Protein AF-A0A1X2FDV2-F1 (afdb_monomer_lite)

Organism: NCBI:txid59750

Foldseek 3Di:
DDPFDFQVVCVVVVVDDPVCCVPQWDDLDVRTIDGPPDDQDPVSVVLDPLQPDPVLNRLQVLLVVLQHDDKDAQDFDAAPVRHTQDGAGIDDVLQLEGEHEDDPPPVPDPVVVVSVVVSVVRSVVVVHHYHYHYPPDDSVVSNVVSVVSCVVRPDDRDD

Radius of gyration: 17.04 Å; chains: 1; bounding box: 41×26×52 Å

Structure (mmCIF, N/CA/C/O backbone):
data_AF-A0A1X2FDV2-F1
#
_entry.id   AF-A0A1X2FDV2-F1
#
loop_
_atom_site.group_PDB
_atom_site.id
_atom_site.type_symbol
_atom_site.label_atom_id
_atom_site.label_alt_id
_atom_site.label_comp_id
_atom_site.label_asym_id
_atom_site.label_entity_id
_atom_site.label_seq_id
_atom_site.pdbx_PDB_ins_code
_atom_site.Cartn_x
_atom_site.Cartn_y
_atom_site.Cartn_z
_atom_site.occupancy
_atom_site.B_iso_or_equiv
_atom_site.auth_seq_id
_atom_site.auth_comp_id
_atom_site.auth_asym_id
_atom_site.auth_atom_id
_atom_site.pdbx_PDB_model_num
ATOM 1 N N . MET A 1 1 ? 2.458 -6.508 -17.570 1.00 65.19 1 MET A N 1
ATOM 2 C CA . MET A 1 1 ? 2.975 -5.596 -16.532 1.00 65.19 1 MET A CA 1
ATOM 3 C C . MET A 1 1 ? 1.793 -4.782 -16.059 1.00 65.19 1 MET A C 1
ATOM 5 O O . MET A 1 1 ? 1.125 -4.203 -16.909 1.00 65.19 1 MET A O 1
ATOM 9 N N . GLU A 1 2 ? 1.474 -4.845 -14.771 1.00 76.62 2 GLU A N 1
ATOM 10 C CA . GLU A 1 2 ? 0.428 -4.004 -14.182 1.00 76.62 2 GLU A CA 1
ATOM 11 C C . GLU A 1 2 ? 0.885 -2.538 -14.194 1.00 76.62 2 GLU A C 1
ATOM 13 O O . GLU A 1 2 ? 2.086 -2.250 -14.209 1.00 76.62 2 GLU A O 1
ATOM 18 N N . PHE A 1 3 ? -0.072 -1.615 -14.263 1.00 82.50 3 PHE A N 1
ATOM 19 C CA . PHE A 1 3 ? 0.185 -0.179 -14.278 1.00 82.50 3 PHE A CA 1
ATOM 20 C C . PHE A 1 3 ? -0.553 0.481 -13.111 1.00 82.50 3 PHE A C 1
ATOM 22 O O . PHE A 1 3 ? -1.681 0.075 -12.842 1.00 82.50 3 PHE A O 1
ATOM 29 N N . PRO A 1 4 ? 0.043 1.502 -12.472 1.00 88.56 4 PRO A N 1
ATOM 30 C CA . PRO A 1 4 ? 1.432 1.954 -12.640 1.00 88.56 4 PRO A CA 1
ATOM 31 C C . PRO A 1 4 ? 2.460 0.920 -12.131 1.00 88.56 4 PRO A C 1
ATOM 33 O O . PRO A 1 4 ? 2.106 -0.010 -11.416 1.00 88.56 4 PRO A O 1
ATOM 36 N N . PHE A 1 5 ? 3.742 1.074 -12.485 1.00 90.31 5 PHE A N 1
ATOM 37 C CA . PHE A 1 5 ? 4.832 0.205 -11.993 1.00 90.31 5 PHE A CA 1
ATOM 38 C C . PHE A 1 5 ? 6.067 0.998 -11.554 1.00 90.31 5 PHE A C 1
ATOM 40 O O . PHE A 1 5 ? 6.263 2.148 -11.956 1.00 90.31 5 PHE A O 1
ATOM 47 N N . ILE A 1 6 ? 6.942 0.369 -10.765 1.00 90.50 6 ILE A N 1
ATOM 48 C CA . ILE A 1 6 ? 8.195 0.968 -10.290 1.00 90.50 6 ILE A CA 1
ATOM 49 C C . ILE A 1 6 ? 9.320 0.707 -11.298 1.00 90.50 6 ILE A C 1
ATOM 51 O O . ILE A 1 6 ? 9.689 -0.433 -11.583 1.00 90.50 6 ILE A O 1
ATOM 55 N N . GLY A 1 7 ? 9.895 1.780 -11.845 1.00 90.75 7 GLY A N 1
ATOM 56 C CA . GLY A 1 7 ? 10.841 1.699 -12.962 1.00 90.75 7 GLY A CA 1
ATOM 57 C C . GLY A 1 7 ? 12.150 0.992 -12.614 1.00 90.75 7 GLY A C 1
ATOM 58 O O . GLY A 1 7 ? 12.622 0.154 -13.382 1.00 90.75 7 GLY A O 1
ATOM 59 N N . SER A 1 8 ? 12.737 1.304 -11.455 1.00 91.06 8 SER A N 1
ATOM 60 C CA . SER A 1 8 ? 13.972 0.652 -10.998 1.00 91.06 8 SER A CA 1
ATOM 61 C C . SER A 1 8 ? 13.803 -0.850 -10.783 1.00 91.06 8 SER A C 1
ATOM 63 O O . SER A 1 8 ? 14.713 -1.606 -11.104 1.00 91.06 8 SER A O 1
ATOM 65 N N . GLU A 1 9 ? 12.647 -1.282 -10.279 1.00 90.19 9 GLU A N 1
ATOM 66 C CA . GLU A 1 9 ? 12.350 -2.693 -10.017 1.00 90.19 9 GLU A CA 1
ATOM 67 C C . GLU A 1 9 ? 12.110 -3.459 -11.312 1.00 90.19 9 GLU A C 1
ATOM 69 O O . GLU A 1 9 ? 12.695 -4.518 -11.508 1.00 90.19 9 GLU A O 1
ATOM 74 N N . ALA A 1 10 ? 11.354 -2.882 -12.252 1.00 91.00 10 ALA A N 1
ATOM 75 C CA . ALA A 1 10 ? 11.172 -3.478 -13.573 1.00 91.00 10 ALA A CA 1
ATOM 76 C C . ALA A 1 10 ? 12.504 -3.661 -14.325 1.00 91.00 10 ALA A C 1
ATOM 78 O O . ALA A 1 10 ? 12.659 -4.621 -15.078 1.00 91.00 10 ALA A O 1
ATOM 79 N N . ILE A 1 11 ? 13.475 -2.762 -14.114 1.00 93.25 11 ILE A N 1
ATOM 80 C CA . ILE A 1 11 ? 14.830 -2.912 -14.658 1.00 93.25 11 ILE A CA 1
ATOM 81 C C . ILE A 1 11 ? 15.620 -3.987 -13.910 1.00 93.25 11 ILE A C 1
ATOM 83 O O . ILE A 1 11 ? 16.248 -4.826 -14.549 1.00 93.25 11 ILE A O 1
ATOM 87 N N . ALA A 1 12 ? 15.604 -3.967 -12.575 1.00 89.25 12 ALA A N 1
ATOM 88 C CA . ALA A 1 12 ? 16.342 -4.926 -11.755 1.00 89.25 12 ALA A CA 1
ATOM 89 C C . ALA A 1 12 ? 15.864 -6.371 -11.978 1.00 89.25 12 ALA A C 1
ATOM 91 O O . ALA A 1 12 ? 16.683 -7.279 -12.049 1.00 89.25 12 ALA A O 1
ATOM 92 N N . ALA A 1 13 ? 14.557 -6.565 -12.170 1.00 87.56 13 ALA A N 1
ATOM 93 C CA . ALA A 1 13 ? 13.946 -7.852 -12.498 1.00 87.56 13 ALA A CA 1
ATOM 94 C C . ALA A 1 13 ? 14.165 -8.289 -13.962 1.00 87.56 13 ALA A C 1
ATOM 96 O O . ALA A 1 13 ? 13.701 -9.349 -14.365 1.00 87.56 13 ALA A O 1
ATOM 97 N N . GLY A 1 14 ? 14.820 -7.470 -14.795 1.00 91.50 14 GLY A N 1
ATOM 98 C CA . GLY A 1 14 ? 15.062 -7.781 -16.207 1.00 91.50 14 GLY A CA 1
ATOM 99 C C . GLY A 1 14 ? 13.831 -7.663 -17.115 1.00 91.50 14 GLY A C 1
ATOM 100 O O . GLY A 1 14 ? 13.937 -7.909 -18.314 1.00 91.50 14 GLY A O 1
ATOM 101 N N . HIS A 1 15 ? 12.677 -7.234 -16.593 1.00 91.25 15 HIS A N 1
ATOM 102 C CA . HIS A 1 15 ? 11.460 -7.035 -17.386 1.00 91.25 15 HIS A CA 1
ATOM 103 C C . HIS A 1 15 ? 11.585 -5.881 -18.390 1.00 91.25 15 HIS A C 1
ATOM 105 O O . HIS A 1 15 ? 10.901 -5.871 -19.414 1.00 91.25 15 HIS A O 1
ATOM 111 N N . LEU A 1 16 ? 12.433 -4.886 -18.101 1.00 93.69 16 LEU A N 1
ATOM 112 C CA . LEU A 1 16 ? 12.686 -3.743 -18.977 1.00 93.69 16 LEU A CA 1
ATOM 113 C C . LEU A 1 16 ? 14.159 -3.345 -18.991 1.00 93.69 16 LEU A 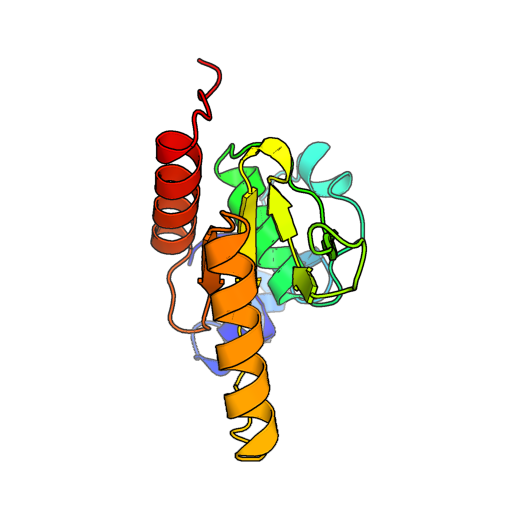C 1
ATOM 115 O O . LEU A 1 16 ? 14.856 -3.373 -17.984 1.00 93.69 16 LEU A O 1
ATOM 119 N N . THR A 1 17 ? 14.614 -2.840 -20.134 1.00 95.31 17 THR A N 1
ATOM 120 C CA . THR A 1 17 ? 15.883 -2.110 -20.210 1.00 95.31 17 THR A CA 1
ATOM 121 C C . THR A 1 17 ? 15.658 -0.628 -19.904 1.00 95.31 17 THR A C 1
ATOM 123 O O . THR A 1 17 ? 14.566 -0.089 -20.108 1.00 95.31 17 THR A O 1
ATOM 126 N N . ARG A 1 18 ? 16.715 0.090 -19.495 1.00 93.31 18 ARG A N 1
ATOM 127 C CA . ARG A 1 18 ? 16.669 1.561 -19.346 1.00 93.31 18 ARG A CA 1
ATOM 128 C C . ARG A 1 18 ? 16.244 2.264 -20.643 1.00 93.31 18 ARG A C 1
ATOM 130 O O . ARG A 1 18 ? 15.550 3.278 -20.588 1.00 93.31 18 ARG A O 1
ATOM 137 N N . ALA A 1 19 ? 16.646 1.732 -21.800 1.00 94.06 19 ALA A N 1
ATOM 138 C CA . ALA A 1 19 ? 16.276 2.267 -23.109 1.00 94.06 19 ALA A CA 1
ATOM 139 C C . ALA A 1 19 ? 14.780 2.061 -23.410 1.00 94.06 19 ALA A C 1
ATOM 141 O O . ALA A 1 19 ? 14.104 2.996 -23.846 1.00 94.06 19 ALA A O 1
ATOM 142 N N . HIS A 1 20 ? 14.234 0.877 -23.113 1.00 93.12 20 HIS A N 1
ATOM 143 C CA . HIS A 1 20 ? 12.798 0.608 -23.241 1.00 93.12 20 HIS A CA 1
ATOM 144 C C . HIS A 1 20 ? 11.968 1.465 -22.280 1.00 93.12 20 HIS A C 1
ATOM 146 O O . HIS A 1 20 ? 10.966 2.043 -22.699 1.00 93.12 20 HIS A O 1
ATOM 152 N N . LEU A 1 21 ? 12.417 1.632 -21.028 1.00 94.00 21 LEU A N 1
ATOM 153 C CA . LEU A 1 21 ? 11.746 2.490 -20.047 1.00 94.00 21 LEU A CA 1
ATOM 154 C C . LEU A 1 21 ? 11.592 3.930 -20.567 1.00 94.00 21 LEU A C 1
ATOM 156 O O . LEU A 1 21 ? 10.511 4.505 -20.493 1.00 94.00 21 LEU A O 1
ATOM 160 N N . ARG A 1 22 ? 12.659 4.495 -21.148 1.00 91.38 22 ARG A N 1
ATOM 161 C CA . ARG A 1 22 ? 12.673 5.871 -21.680 1.00 91.38 22 ARG A CA 1
ATOM 162 C C . ARG A 1 22 ? 11.867 6.048 -22.968 1.00 91.38 22 ARG A C 1
ATOM 164 O O . ARG A 1 22 ? 11.324 7.124 -23.203 1.00 91.38 22 ARG A O 1
ATOM 171 N N . SER A 1 23 ? 11.828 5.028 -23.822 1.00 91.62 23 SER A N 1
ATOM 172 C CA . SER A 1 23 ? 11.172 5.123 -25.133 1.00 91.62 23 SER A CA 1
ATOM 173 C C . SER A 1 23 ? 9.668 4.862 -25.062 1.00 91.62 23 SER A C 1
ATOM 175 O O . SER A 1 23 ? 8.907 5.579 -25.709 1.00 91.62 23 SER A O 1
ATOM 177 N N . GLN A 1 24 ? 9.226 3.894 -24.255 1.00 91.69 24 GLN A N 1
ATOM 178 C CA . GLN A 1 24 ? 7.839 3.401 -24.264 1.00 91.69 24 GLN A CA 1
ATOM 179 C C . GLN A 1 24 ? 6.977 3.905 -23.097 1.00 91.69 24 GLN A C 1
ATOM 181 O O . GLN A 1 24 ? 5.744 3.893 -23.176 1.00 91.69 24 GLN A O 1
ATOM 186 N N . TYR A 1 25 ? 7.605 4.401 -22.031 1.00 94.88 25 TYR A N 1
ATOM 187 C CA . TYR A 1 25 ? 6.924 4.819 -20.807 1.00 94.88 25 TYR A CA 1
ATOM 188 C C . TYR A 1 25 ? 7.259 6.265 -20.451 1.00 94.88 25 TYR A C 1
ATOM 190 O O . TYR A 1 25 ? 8.169 6.880 -21.010 1.00 94.88 25 TYR A O 1
ATOM 198 N N . ARG A 1 26 ? 6.489 6.830 -19.524 1.00 91.94 26 ARG A N 1
ATOM 199 C CA . ARG A 1 26 ? 6.757 8.145 -18.938 1.00 91.94 26 ARG A CA 1
ATOM 200 C C . ARG A 1 26 ? 6.552 8.089 -17.423 1.00 91.94 26 ARG A C 1
ATOM 202 O O . ARG A 1 26 ? 5.709 7.309 -16.971 1.00 91.94 26 ARG A O 1
ATOM 209 N N . PRO A 1 27 ? 7.295 8.885 -16.640 1.00 90.00 27 PRO A N 1
ATOM 210 C CA . PRO A 1 27 ? 7.062 8.962 -15.208 1.00 90.00 27 PRO A CA 1
ATOM 211 C C . PRO A 1 27 ? 5.710 9.633 -14.937 1.00 90.00 27 PRO A C 1
ATOM 213 O O . PRO A 1 27 ? 5.399 10.668 -15.528 1.00 90.00 27 PRO A O 1
ATOM 216 N N . LEU A 1 28 ? 4.917 9.032 -14.051 1.00 85.81 28 LEU A N 1
ATOM 217 C CA . LEU A 1 28 ? 3.762 9.680 -13.425 1.00 85.81 28 LEU A CA 1
ATOM 218 C C . LEU A 1 28 ? 4.196 10.379 -12.128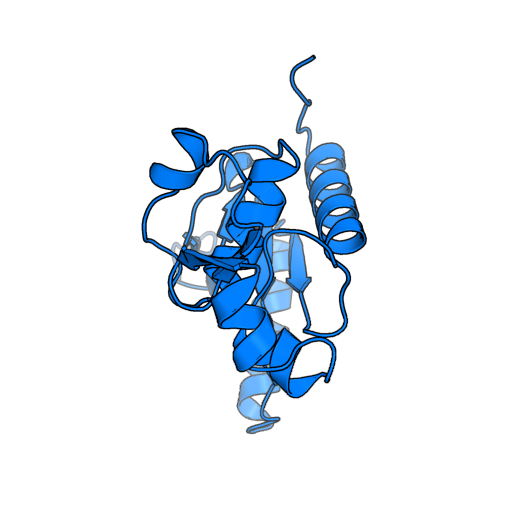 1.00 85.81 28 LEU A C 1
ATOM 220 O O . LEU A 1 28 ? 3.828 11.523 -11.894 1.00 85.81 28 LEU A O 1
ATOM 224 N N . TYR A 1 29 ? 5.069 9.721 -11.358 1.00 85.25 29 TYR A N 1
ATOM 225 C CA . TYR A 1 29 ? 5.772 10.262 -10.190 1.00 85.25 29 TYR A CA 1
ATOM 226 C C . TYR A 1 29 ? 7.235 9.797 -10.188 1.00 85.25 29 TYR A C 1
ATOM 228 O O . TYR A 1 29 ? 7.655 9.021 -11.053 1.00 85.25 29 TYR A O 1
ATOM 236 N N . ARG A 1 30 ? 8.043 10.257 -9.217 1.00 85.44 30 ARG A N 1
ATOM 237 C CA . ARG A 1 30 ? 9.448 9.838 -9.089 1.00 85.44 30 ARG A CA 1
ATOM 238 C C . ARG A 1 30 ? 9.532 8.310 -9.041 1.00 85.44 30 ARG A C 1
ATOM 240 O O . ARG A 1 30 ? 9.067 7.687 -8.098 1.00 85.44 30 ARG A O 1
ATOM 247 N N . ASN A 1 31 ? 10.179 7.735 -10.054 1.00 89.44 31 ASN A N 1
ATOM 248 C CA . ASN A 1 31 ? 10.393 6.295 -10.216 1.00 89.44 31 ASN A CA 1
ATOM 249 C C . ASN A 1 31 ? 9.118 5.437 -10.409 1.00 89.44 31 ASN A C 1
ATOM 251 O O . ASN A 1 31 ? 9.224 4.214 -10.432 1.00 89.44 31 ASN A O 1
ATOM 255 N N . VAL A 1 32 ? 7.949 6.052 -10.618 1.00 90.12 32 VAL A N 1
ATOM 256 C CA . VAL A 1 32 ? 6.675 5.369 -10.908 1.00 90.12 32 VAL A CA 1
ATOM 257 C C . VAL A 1 32 ? 6.250 5.700 -12.335 1.00 90.12 32 VAL A C 1
ATOM 259 O O . VAL A 1 32 ? 6.135 6.872 -12.696 1.00 90.12 32 VAL A O 1
ATOM 262 N N . TYR A 1 33 ? 6.034 4.677 -13.158 1.00 92.12 33 TYR A N 1
ATOM 263 C CA . TYR A 1 33 ? 5.878 4.799 -14.603 1.00 92.12 33 TYR A CA 1
ATOM 264 C C . TYR A 1 33 ? 4.545 4.249 -15.101 1.00 92.12 33 TYR A C 1
ATOM 266 O O . TYR A 1 33 ? 3.983 3.299 -14.558 1.00 92.12 33 TYR A O 1
ATOM 274 N N . VAL A 1 34 ? 4.081 4.849 -16.196 1.00 91.12 34 VAL A N 1
ATOM 275 C CA . VAL A 1 34 ? 2.888 4.453 -16.953 1.00 91.12 34 VAL A CA 1
ATOM 276 C C . VAL A 1 34 ? 3.189 4.467 -18.458 1.00 91.12 34 VAL A C 1
ATOM 278 O O . VAL A 1 34 ? 4.154 5.118 -18.886 1.00 91.12 34 VAL A O 1
ATOM 281 N N . PRO A 1 35 ? 2.394 3.779 -19.302 1.00 91.50 35 PRO A N 1
ATOM 282 C CA . PRO A 1 35 ? 2.544 3.848 -20.754 1.00 91.50 35 PRO A CA 1
ATOM 283 C C . PRO A 1 35 ? 2.443 5.290 -21.256 1.00 91.50 35 PRO A C 1
ATOM 285 O O . PRO A 1 35 ? 1.653 6.082 -20.741 1.00 91.50 35 PRO A O 1
ATOM 288 N N . ARG A 1 36 ? 3.173 5.645 -22.323 1.00 89.06 36 ARG A N 1
ATOM 289 C CA . ARG A 1 36 ? 3.129 7.017 -22.878 1.00 89.06 36 ARG A CA 1
ATOM 290 C C . ARG A 1 36 ? 1.737 7.494 -23.287 1.00 89.06 36 ARG A C 1
ATOM 292 O O . ARG A 1 36 ? 1.522 8.700 -23.319 1.00 89.06 36 ARG A O 1
ATOM 299 N N . ARG A 1 37 ? 0.819 6.574 -23.586 1.00 86.06 37 ARG A N 1
ATOM 300 C CA . ARG A 1 37 ? -0.577 6.858 -23.959 1.00 86.06 37 ARG A CA 1
ATOM 301 C C . ARG A 1 37 ? -1.559 6.862 -22.783 1.00 86.06 37 ARG A C 1
ATOM 303 O O . ARG A 1 37 ? -2.731 7.130 -22.999 1.00 86.06 37 ARG A O 1
ATOM 310 N N . TYR A 1 38 ? -1.102 6.563 -21.565 1.00 83.12 38 TYR A N 1
ATOM 311 C CA . TYR A 1 38 ? -1.945 6.615 -20.370 1.00 83.12 38 TYR A CA 1
ATOM 312 C C . TYR A 1 38 ? -2.539 8.023 -20.235 1.00 83.12 38 TYR A C 1
ATOM 314 O O . TYR A 1 38 ? -1.805 9.005 -20.366 1.00 83.12 38 TYR A O 1
ATOM 322 N N . GLN A 1 39 ? -3.841 8.164 -20.021 1.00 80.12 39 GLN A N 1
ATOM 323 C CA . GLN A 1 39 ? -4.454 9.471 -19.791 1.00 80.12 39 GLN A CA 1
ATOM 324 C C . GLN A 1 39 ? -4.531 9.687 -18.287 1.00 80.12 39 GLN A C 1
ATOM 326 O O . GLN A 1 39 ? -5.387 9.116 -17.629 1.00 80.12 39 GLN A O 1
ATOM 331 N N . ALA A 1 40 ? -3.594 10.475 -17.753 1.00 68.88 40 ALA A N 1
ATOM 332 C CA . ALA A 1 40 ? -3.585 10.760 -16.326 1.00 68.88 40 ALA A CA 1
ATOM 333 C C . ALA A 1 40 ? -4.834 11.575 -15.976 1.00 68.88 40 ALA A C 1
ATOM 335 O O . ALA A 1 40 ? -5.031 12.661 -16.533 1.00 68.88 40 ALA A O 1
ATOM 336 N N . SER A 1 41 ? -5.662 11.054 -15.081 1.00 69.50 41 SER A N 1
ATOM 337 C CA . SER A 1 41 ? -6.857 11.744 -14.618 1.00 69.50 41 SER A CA 1
ATOM 338 C C . SER A 1 41 ? -6.479 12.915 -13.695 1.00 69.50 41 SER A C 1
ATOM 340 O O . SER A 1 41 ? -5.377 12.972 -13.143 1.00 69.50 41 SER A O 1
ATOM 342 N N . LEU A 1 42 ? -7.391 13.877 -13.499 1.00 60.00 42 LEU A N 1
ATOM 343 C CA . LEU A 1 42 ? -7.231 14.898 -12.450 1.00 60.00 42 LEU A CA 1
ATOM 344 C C . LEU A 1 42 ? -7.045 14.250 -11.073 1.00 60.00 42 LEU A C 1
ATOM 346 O O . LEU A 1 42 ? -6.323 14.790 -10.240 1.00 60.00 42 LEU A O 1
ATOM 350 N N . ARG A 1 43 ? -7.648 13.075 -10.855 1.00 58.44 43 ARG A N 1
ATOM 351 C CA . ARG A 1 43 ? -7.497 12.332 -9.608 1.00 58.44 43 ARG A CA 1
ATOM 352 C C . ARG A 1 43 ? -6.055 11.860 -9.428 1.00 58.44 43 ARG A C 1
ATOM 354 O O . ARG A 1 43 ? -5.502 12.132 -8.373 1.00 58.44 43 ARG A O 1
ATOM 361 N N . ASP A 1 44 ? -5.405 11.356 -10.480 1.00 61.28 44 ASP A N 1
ATOM 362 C CA . ASP A 1 44 ? -3.994 10.920 -10.481 1.00 61.28 44 ASP A CA 1
ATOM 363 C C . ASP A 1 44 ? -3.010 12.060 -10.191 1.00 61.28 44 ASP A C 1
ATOM 365 O O . ASP A 1 44 ? -1.864 11.804 -9.846 1.00 61.28 44 ASP A O 1
ATOM 369 N N . ARG A 1 45 ? -3.429 13.318 -10.379 1.00 60.62 45 ARG A N 1
ATOM 370 C CA . ARG A 1 45 ? -2.608 14.513 -10.116 1.00 60.62 45 ARG A CA 1
ATOM 371 C C . ARG A 1 45 ? -2.872 15.135 -8.746 1.00 60.62 45 ARG A C 1
ATOM 373 O O . ARG A 1 45 ? -2.008 15.840 -8.237 1.00 60.62 45 ARG A O 1
ATOM 380 N N . ILE A 1 46 ? -4.052 14.889 -8.173 1.00 58.50 46 ILE A N 1
ATOM 381 C CA . ILE A 1 46 ? -4.496 15.414 -6.870 1.00 58.50 46 ILE A CA 1
ATOM 382 C C . ILE A 1 46 ? -4.234 14.400 -5.745 1.00 58.50 46 ILE A C 1
ATOM 384 O O . ILE A 1 46 ? -4.445 14.711 -4.574 1.00 58.50 46 ILE A O 1
ATOM 388 N N . VAL A 1 47 ? -3.731 13.197 -6.055 1.00 56.72 47 VAL A N 1
ATOM 389 C CA . VAL A 1 47 ? -3.265 12.270 -5.020 1.00 56.72 47 VAL A CA 1
ATOM 390 C C . VAL A 1 47 ? -2.098 12.939 -4.273 1.00 56.72 47 VAL A C 1
ATOM 392 O O . VAL A 1 47 ? -0.951 12.959 -4.721 1.00 56.72 47 VAL A O 1
ATOM 395 N N . ASP A 1 48 ? -2.429 13.487 -3.106 1.00 52.91 48 ASP A N 1
ATOM 396 C CA . ASP A 1 48 ? -1.638 14.330 -2.201 1.00 52.91 48 ASP A CA 1
ATOM 397 C C . ASP A 1 48 ? -0.178 13.874 -2.015 1.00 52.91 48 ASP A C 1
ATOM 399 O O . ASP A 1 48 ? 0.076 12.695 -1.855 1.00 52.91 48 ASP A O 1
ATOM 403 N N . GLY A 1 49 ? 0.830 14.739 -2.023 1.00 53.28 49 GLY A N 1
ATOM 404 C CA . GLY A 1 49 ? 2.251 14.330 -2.064 1.00 53.28 49 GLY A CA 1
ATOM 405 C C . GLY A 1 49 ? 2.799 13.521 -0.866 1.00 53.28 49 GLY A C 1
ATOM 406 O O . GLY A 1 49 ? 4.009 13.348 -0.777 1.00 53.28 49 GLY A O 1
ATOM 407 N N . GLY A 1 50 ? 1.959 13.032 0.050 1.00 54.12 50 GLY A N 1
ATOM 408 C CA . GLY A 1 50 ? 2.316 12.417 1.334 1.00 54.12 50 GLY A CA 1
ATOM 409 C C . GLY A 1 50 ? 2.954 11.022 1.299 1.00 54.12 50 GLY A C 1
ATOM 410 O O . GLY A 1 50 ? 3.096 10.418 2.357 1.00 54.12 50 GLY A O 1
ATOM 411 N N . ALA A 1 51 ? 3.333 10.497 0.130 1.00 58.47 51 ALA A N 1
ATOM 412 C CA . ALA A 1 51 ? 4.100 9.255 0.035 1.00 58.47 51 ALA A CA 1
ATOM 413 C C . ALA A 1 51 ? 5.598 9.554 0.206 1.00 58.47 51 ALA A C 1
ATOM 415 O O . ALA A 1 51 ? 6.193 10.270 -0.602 1.00 58.47 51 ALA A O 1
ATOM 416 N N . ALA A 1 52 ? 6.216 8.987 1.241 1.00 65.94 52 ALA A N 1
ATOM 417 C CA . ALA A 1 52 ? 7.632 9.169 1.546 1.00 65.94 52 ALA A CA 1
ATOM 418 C C . ALA A 1 52 ? 8.549 8.381 0.588 1.00 65.94 52 ALA A C 1
ATOM 420 O O . ALA A 1 52 ? 9.746 8.670 0.495 1.00 65.94 52 ALA A O 1
ATOM 421 N N . SER A 1 53 ? 7.995 7.425 -0.174 1.00 80.81 53 SER A N 1
ATOM 422 C CA . SER A 1 53 ? 8.733 6.580 -1.118 1.00 80.81 53 SER A CA 1
ATOM 423 C C . SER A 1 53 ? 7.988 6.307 -2.444 1.00 80.81 53 SER A C 1
ATOM 425 O O . SER A 1 53 ? 6.760 6.435 -2.535 1.00 80.81 53 SER A O 1
ATOM 427 N N . PRO A 1 54 ? 8.703 5.888 -3.514 1.00 83.81 54 PRO A N 1
ATOM 428 C CA . PRO A 1 54 ? 8.071 5.434 -4.757 1.00 83.81 54 PRO A CA 1
ATOM 429 C C . PRO A 1 54 ? 7.105 4.258 -4.568 1.00 83.81 54 PRO A C 1
ATOM 431 O O . PRO A 1 54 ? 6.120 4.170 -5.295 1.00 83.81 54 PRO A O 1
ATOM 434 N N . ARG A 1 55 ? 7.371 3.377 -3.595 1.00 86.31 55 ARG A N 1
ATOM 435 C CA . ARG A 1 55 ? 6.532 2.212 -3.275 1.00 86.31 55 ARG A CA 1
ATOM 436 C C . ARG A 1 55 ? 5.216 2.623 -2.638 1.00 86.31 55 ARG A C 1
ATOM 438 O O . ARG A 1 55 ? 4.166 2.201 -3.107 1.00 86.31 55 ARG A O 1
ATOM 445 N N . GLU A 1 56 ? 5.259 3.534 -1.670 1.00 87.94 56 GLU A N 1
ATOM 446 C CA . GLU A 1 56 ? 4.043 4.143 -1.122 1.00 87.94 56 GLU A CA 1
ATOM 447 C C . GLU A 1 56 ? 3.248 4.878 -2.206 1.00 87.94 56 GLU A C 1
ATOM 449 O O . GLU A 1 56 ? 2.025 4.778 -2.265 1.00 87.94 56 GLU A O 1
ATOM 454 N N . THR A 1 57 ? 3.934 5.584 -3.112 1.00 87.31 57 THR A N 1
ATOM 455 C CA . THR A 1 57 ? 3.269 6.263 -4.234 1.00 87.31 57 THR A CA 1
ATOM 456 C C . THR A 1 57 ? 2.578 5.261 -5.157 1.00 87.31 57 THR A C 1
ATOM 458 O O . THR A 1 57 ? 1.435 5.484 -5.549 1.00 87.31 57 THR A O 1
ATOM 461 N N . TRP A 1 58 ? 3.256 4.164 -5.496 1.00 90.06 58 TRP A N 1
ATOM 462 C CA . TRP A 1 58 ? 2.713 3.088 -6.319 1.00 90.06 58 TRP A CA 1
ATOM 463 C C . TRP A 1 58 ? 1.501 2.419 -5.665 1.00 90.06 58 TRP A C 1
ATOM 465 O O . TRP A 1 58 ? 0.453 2.345 -6.298 1.00 90.06 58 TRP A O 1
ATOM 475 N N . LEU A 1 59 ? 1.610 2.014 -4.397 1.00 91.31 59 LEU A N 1
ATOM 476 C CA . LEU A 1 59 ? 0.549 1.325 -3.659 1.00 91.31 59 LEU A CA 1
ATOM 477 C C . LEU A 1 59 ? -0.712 2.193 -3.544 1.00 91.31 59 LEU A C 1
ATOM 479 O O . LEU A 1 59 ? -1.840 1.748 -3.739 1.00 91.31 59 LEU A O 1
ATOM 483 N N . ARG A 1 60 ? -0.506 3.486 -3.319 1.00 89.38 60 ARG A N 1
ATOM 484 C CA . ARG A 1 60 ? -1.574 4.473 -3.264 1.00 89.38 60 ARG A CA 1
ATOM 485 C C . ARG A 1 60 ? -2.310 4.644 -4.592 1.00 89.38 60 ARG A C 1
ATOM 487 O O . ARG A 1 60 ? -3.535 4.744 -4.592 1.00 89.38 60 ARG A O 1
ATOM 494 N N . LEU A 1 61 ? -1.579 4.693 -5.707 1.00 88.06 61 LEU A N 1
ATOM 495 C CA . LEU A 1 61 ? -2.180 4.752 -7.042 1.00 88.06 61 LEU A CA 1
ATOM 496 C C . LEU A 1 61 ? -2.895 3.446 -7.385 1.00 88.06 61 LEU A C 1
ATOM 498 O O . LEU A 1 61 ? -4.001 3.487 -7.901 1.00 88.06 61 LEU A O 1
ATOM 502 N N . LEU A 1 62 ? -2.312 2.306 -7.016 1.00 91.19 62 LEU A N 1
ATOM 503 C CA . LEU A 1 62 ? -2.924 0.995 -7.191 1.00 91.19 62 LEU A CA 1
ATOM 504 C C . LEU A 1 62 ? -4.301 0.921 -6.506 1.00 91.19 62 LEU A C 1
ATOM 506 O O . LEU A 1 62 ? -5.286 0.534 -7.133 1.00 91.19 62 LEU A O 1
ATOM 510 N N . PHE A 1 63 ? -4.402 1.345 -5.243 1.00 92.56 63 PHE A N 1
ATOM 511 C CA . PHE A 1 63 ? -5.684 1.393 -4.532 1.00 92.56 63 PHE A CA 1
ATOM 512 C C . PHE A 1 63 ? -6.661 2.412 -5.119 1.00 92.56 63 PHE A C 1
ATOM 514 O O . PHE A 1 63 ? -7.868 2.161 -5.157 1.00 92.56 63 PHE A O 1
ATOM 521 N N . HIS A 1 64 ? -6.146 3.553 -5.578 1.00 88.31 64 HIS A N 1
ATOM 522 C CA . HIS A 1 64 ? -6.951 4.580 -6.221 1.00 88.31 64 HIS A CA 1
ATOM 523 C C . HIS A 1 64 ? -7.596 4.076 -7.518 1.00 88.31 64 HIS A C 1
ATOM 525 O O . HIS A 1 64 ? -8.813 4.182 -7.677 1.00 88.31 64 HIS A O 1
ATOM 531 N N . ASP A 1 65 ? -6.796 3.490 -8.409 1.00 87.44 65 ASP A N 1
ATOM 532 C CA . ASP A 1 65 ? -7.231 2.975 -9.710 1.00 87.44 65 ASP A CA 1
ATOM 533 C C . ASP A 1 65 ? -8.199 1.792 -9.552 1.00 87.44 65 ASP A C 1
ATOM 535 O O . ASP A 1 65 ? -9.107 1.609 -10.363 1.00 87.44 65 ASP A O 1
ATOM 539 N N . ALA A 1 66 ? -8.067 1.030 -8.461 1.00 90.00 66 ALA A N 1
ATOM 540 C CA . ALA A 1 66 ? -8.996 -0.031 -8.081 1.00 90.00 66 ALA A CA 1
ATOM 541 C C . ALA A 1 66 ? -10.348 0.469 -7.530 1.00 90.00 66 ALA A C 1
ATOM 543 O O . ALA A 1 66 ? -11.230 -0.343 -7.238 1.00 90.00 66 ALA A O 1
ATOM 544 N N . GLY A 1 67 ? -10.529 1.783 -7.360 1.00 91.06 67 GLY A N 1
ATOM 545 C CA . GLY A 1 67 ? -11.774 2.370 -6.860 1.00 91.06 67 GLY A CA 1
ATOM 546 C C . GLY A 1 67 ? -12.018 2.146 -5.366 1.00 91.06 67 GLY A C 1
ATOM 547 O O . GLY A 1 67 ? -13.166 2.197 -4.919 1.00 91.06 67 GLY A O 1
ATOM 548 N N . LEU A 1 68 ? -10.963 1.889 -4.584 1.00 93.38 68 LEU A N 1
ATOM 549 C CA . LEU A 1 68 ? -11.074 1.834 -3.125 1.00 93.38 68 LEU A CA 1
ATOM 550 C C . LEU A 1 68 ? -11.352 3.237 -2.546 1.00 93.38 68 LEU A C 1
ATOM 552 O O . LEU A 1 68 ? -11.125 4.248 -3.223 1.00 93.38 68 LEU A O 1
ATOM 556 N N . PRO A 1 69 ? -11.851 3.343 -1.296 1.00 92.75 69 PRO A N 1
ATOM 557 C CA . PRO A 1 69 ? -12.116 4.633 -0.666 1.00 92.75 69 PRO A CA 1
ATOM 558 C C . PRO A 1 69 ? -10.863 5.501 -0.589 1.00 92.75 69 PRO A C 1
ATOM 560 O O . PRO A 1 69 ? -9.732 5.019 -0.682 1.00 92.75 69 PRO A O 1
ATOM 563 N N . ARG A 1 70 ? -11.052 6.801 -0.355 1.00 90.62 70 ARG A N 1
ATOM 564 C CA . ARG A 1 70 ? -9.922 7.705 -0.132 1.00 90.62 70 ARG A CA 1
ATOM 565 C C . ARG A 1 70 ? -9.161 7.274 1.124 1.00 90.62 70 ARG A C 1
ATOM 567 O O . ARG A 1 70 ? -9.746 7.188 2.199 1.00 90.62 70 ARG A O 1
ATOM 574 N N . LEU A 1 71 ? -7.866 7.033 0.960 1.00 92.12 71 LEU A N 1
ATOM 575 C CA . LEU A 1 71 ? -6.945 6.735 2.051 1.00 92.12 71 LEU A CA 1
ATOM 576 C C . LEU A 1 71 ? -6.441 8.006 2.742 1.00 92.12 71 LEU A C 1
ATOM 578 O O . LEU A 1 71 ? -6.403 9.089 2.148 1.00 92.12 71 LEU A O 1
ATOM 582 N N . THR A 1 72 ? -5.999 7.829 3.978 1.00 91.88 72 THR A N 1
ATOM 583 C CA . THR A 1 72 ? -5.198 8.767 4.761 1.00 91.88 72 THR A CA 1
ATOM 584 C C . THR A 1 72 ? -3.758 8.262 4.765 1.00 91.88 72 THR A C 1
ATOM 586 O O . THR A 1 72 ? -3.526 7.080 4.993 1.00 91.88 72 THR A O 1
ATOM 589 N N . THR A 1 73 ? -2.780 9.125 4.493 1.00 90.06 73 THR A N 1
ATOM 590 C CA . THR A 1 73 ? -1.352 8.761 4.512 1.00 90.06 73 THR A CA 1
ATOM 591 C C . THR A 1 73 ? -0.694 9.137 5.834 1.00 90.06 73 THR A C 1
ATOM 593 O O . THR A 1 73 ? -1.078 10.137 6.438 1.00 90.06 73 THR A O 1
ATOM 596 N N . GLN A 1 74 ? 0.353 8.406 6.222 1.00 88.12 74 GLN A N 1
ATOM 597 C CA . GLN A 1 74 ? 1.221 8.706 7.365 1.00 88.12 74 GLN A CA 1
ATOM 598 C C . GLN A 1 74 ? 0.432 8.874 8.679 1.00 88.12 74 GLN A C 1
ATOM 600 O O . GLN A 1 74 ? 0.730 9.742 9.503 1.00 88.12 74 GLN A O 1
ATOM 605 N N . PHE A 1 75 ? -0.596 8.043 8.862 1.00 92.62 75 PHE A N 1
ATOM 606 C CA . PHE A 1 75 ? -1.531 8.119 9.978 1.00 92.62 75 PHE A CA 1
ATOM 607 C C . PHE A 1 75 ? -0.911 7.565 11.258 1.00 92.62 75 PHE A C 1
ATOM 609 O O . PHE A 1 75 ? -0.361 6.466 11.266 1.00 92.62 75 PHE A O 1
ATOM 616 N N . VAL A 1 76 ? -1.019 8.306 12.359 1.00 96.00 76 VAL A N 1
ATOM 617 C CA . VAL A 1 76 ? -0.479 7.885 13.654 1.00 96.00 76 VAL A CA 1
ATOM 618 C C . VAL A 1 76 ? -1.578 7.244 14.490 1.00 96.00 76 VAL A C 1
ATOM 620 O O . VAL A 1 76 ? -2.545 7.897 14.872 1.00 96.00 76 VAL A O 1
ATOM 623 N N . VAL A 1 77 ? -1.394 5.969 14.821 1.00 96.06 77 VAL A N 1
ATOM 624 C CA . VAL A 1 77 ? -2.251 5.250 15.761 1.00 96.06 77 VAL A CA 1
ATOM 625 C C . VAL A 1 77 ? -1.814 5.569 17.186 1.00 96.06 77 VAL A C 1
ATOM 627 O O . VAL A 1 77 ? -0.640 5.415 17.542 1.00 96.06 77 VAL A O 1
ATOM 630 N N . HIS A 1 78 ? -2.780 5.972 18.006 1.00 95.50 78 HIS A N 1
ATOM 631 C CA . HIS A 1 78 ? -2.632 6.145 19.447 1.00 95.50 78 HIS A CA 1
ATOM 632 C C . HIS A 1 78 ? -3.425 5.069 20.200 1.00 95.50 78 HIS A C 1
ATOM 634 O O . HIS A 1 78 ? -4.429 4.568 19.696 1.00 95.50 78 HIS A O 1
ATOM 640 N N . ASP A 1 79 ? -2.982 4.702 21.404 1.00 93.38 79 ASP A N 1
ATOM 641 C CA . ASP A 1 79 ? -3.758 3.835 22.295 1.00 93.38 79 ASP A CA 1
ATOM 642 C C . ASP A 1 79 ? -4.857 4.609 23.047 1.00 93.38 79 ASP A C 1
ATOM 644 O O . ASP A 1 79 ? -4.956 5.832 22.962 1.00 93.38 79 ASP A O 1
ATOM 648 N N . GLU A 1 80 ? -5.666 3.902 23.841 1.00 92.31 80 GLU A N 1
ATOM 649 C CA . GLU A 1 80 ? -6.771 4.481 24.630 1.00 92.31 80 GLU A CA 1
ATOM 650 C C . GLU A 1 80 ? -6.312 5.558 25.634 1.00 92.31 80 GLU A C 1
ATOM 652 O O . GLU A 1 80 ? -7.127 6.317 26.151 1.00 92.31 80 GLU A O 1
ATOM 657 N N . ARG A 1 81 ? -5.008 5.624 25.940 1.00 94.44 81 ARG A N 1
ATOM 658 C CA . ARG A 1 81 ? -4.394 6.621 26.830 1.00 94.44 81 ARG A CA 1
ATOM 659 C C . ARG A 1 81 ? -3.724 7.759 26.050 1.00 94.44 81 ARG A C 1
ATOM 661 O O . ARG A 1 81 ? -3.021 8.567 26.652 1.00 94.44 81 ARG A O 1
ATOM 668 N N . GLY A 1 82 ? -3.895 7.809 24.728 1.00 93.38 82 GLY A N 1
ATOM 669 C CA . GLY A 1 82 ? -3.293 8.801 23.838 1.00 93.38 82 GLY A CA 1
ATOM 670 C C . GLY A 1 82 ? -1.813 8.561 23.525 1.00 93.38 82 GLY A C 1
ATOM 671 O O . GLY A 1 82 ? -1.166 9.416 22.916 1.00 93.38 82 GLY A O 1
ATOM 672 N N . ARG A 1 83 ? -1.232 7.421 23.915 1.00 93.56 83 ARG A N 1
ATOM 673 C CA . ARG A 1 83 ? 0.192 7.141 23.673 1.00 93.56 83 ARG A CA 1
ATOM 674 C C . ARG A 1 83 ? 0.410 6.689 22.237 1.00 93.56 83 ARG A C 1
ATOM 676 O O . ARG A 1 83 ? -0.378 5.911 21.714 1.00 93.56 83 ARG A O 1
ATOM 683 N N . TYR A 1 84 ? 1.503 7.144 21.628 1.00 94.94 84 TYR A N 1
ATOM 684 C CA . TYR A 1 84 ? 1.929 6.704 20.298 1.00 94.94 84 TYR A CA 1
ATOM 685 C C . TYR A 1 84 ? 2.095 5.176 20.245 1.00 94.94 84 TYR A C 1
ATOM 687 O O . TYR A 1 84 ? 2.766 4.600 21.104 1.00 94.94 84 TYR A O 1
ATOM 695 N N . VAL A 1 85 ? 1.522 4.543 19.219 1.00 94.12 85 VAL A N 1
ATOM 696 C CA . VAL A 1 85 ? 1.664 3.104 18.943 1.00 94.12 85 VAL A CA 1
ATOM 697 C C . VAL A 1 85 ? 2.503 2.881 17.689 1.00 94.12 85 VAL A C 1
ATOM 699 O O . VAL A 1 85 ? 3.565 2.265 17.762 1.00 94.12 85 VAL A O 1
ATOM 702 N N . ARG A 1 86 ? 2.035 3.375 16.537 1.00 93.94 86 ARG A N 1
ATOM 703 C CA . ARG A 1 86 ? 2.696 3.217 15.233 1.00 93.94 86 ARG A CA 1
ATOM 704 C C . ARG A 1 86 ? 2.212 4.288 14.265 1.00 93.94 86 ARG A C 1
ATOM 706 O O . ARG A 1 86 ? 1.053 4.689 14.325 1.00 93.94 86 ARG A O 1
ATOM 713 N N . ARG A 1 87 ? 3.077 4.709 13.348 1.00 93.31 87 ARG A N 1
ATOM 714 C CA . ARG A 1 87 ? 2.683 5.443 12.146 1.00 93.31 87 ARG A CA 1
ATOM 715 C C . ARG A 1 87 ? 2.508 4.457 10.993 1.00 93.31 87 ARG A C 1
ATOM 717 O O . ARG A 1 87 ? 3.470 3.784 10.651 1.00 93.31 87 ARG A O 1
ATOM 724 N N . ILE A 1 88 ? 1.307 4.402 10.432 1.00 92.50 88 ILE A N 1
ATOM 725 C CA . ILE A 1 88 ? 0.939 3.575 9.282 1.00 92.50 88 ILE A CA 1
ATOM 726 C C . ILE A 1 88 ? 1.073 4.425 8.016 1.00 92.50 88 ILE A C 1
ATOM 728 O O . ILE A 1 88 ? 0.547 5.541 7.956 1.00 92.50 88 ILE A O 1
ATOM 732 N N . ASP A 1 89 ? 1.760 3.906 6.998 1.00 89.88 89 ASP A N 1
ATOM 733 C CA . ASP A 1 89 ? 2.038 4.646 5.758 1.00 89.88 89 ASP A CA 1
ATOM 734 C C . ASP A 1 89 ? 0.769 5.082 5.029 1.00 89.88 89 ASP A C 1
ATOM 736 O O . ASP A 1 89 ? 0.682 6.211 4.539 1.00 89.88 89 ASP A O 1
ATOM 740 N N . MET A 1 90 ? -0.233 4.206 4.978 1.00 92.31 90 MET A N 1
ATOM 741 C CA . MET A 1 90 ? -1.560 4.530 4.478 1.00 92.31 90 MET A CA 1
ATOM 742 C C . MET A 1 90 ? -2.640 3.700 5.155 1.00 92.31 90 MET A C 1
ATOM 744 O O . MET A 1 90 ? -2.446 2.532 5.480 1.00 92.31 90 MET A O 1
ATOM 748 N N . CYS A 1 91 ? -3.806 4.295 5.352 1.00 96.06 91 CYS A N 1
ATOM 749 C CA . CYS A 1 91 ? -4.930 3.616 5.962 1.00 96.06 91 CYS A CA 1
ATOM 750 C C . CYS A 1 91 ? -6.272 4.144 5.473 1.00 96.06 91 CYS A C 1
ATOM 752 O O . CYS A 1 91 ? -6.385 5.236 4.918 1.00 96.06 91 CYS A O 1
ATOM 754 N N . TRP A 1 92 ? -7.310 3.375 5.761 1.00 96.81 92 TRP A N 1
ATOM 755 C CA . TRP A 1 92 ? -8.677 3.846 5.804 1.00 96.81 92 TRP A CA 1
ATOM 756 C C . TRP A 1 92 ? -9.129 3.888 7.262 1.00 96.81 92 TRP A C 1
ATOM 758 O O . TRP A 1 92 ? -9.650 2.908 7.792 1.00 96.81 92 TRP A O 1
ATOM 768 N N . GLU A 1 93 ? -8.893 5.033 7.907 1.00 95.25 93 GLU A N 1
ATOM 769 C CA . GLU A 1 93 ? -9.107 5.259 9.346 1.00 95.25 93 GLU A CA 1
ATOM 770 C C . GLU A 1 93 ? -10.492 4.812 9.826 1.00 95.25 93 GLU A C 1
ATOM 772 O O . GLU A 1 93 ? -10.590 4.083 10.805 1.00 95.25 93 GLU A O 1
ATOM 777 N N . GLN A 1 94 ? -11.551 5.159 9.087 1.00 95.19 94 GLN A N 1
ATOM 778 C CA . GLN A 1 94 ? -12.936 4.803 9.428 1.00 95.19 94 GLN A CA 1
ATOM 779 C C . GLN A 1 94 ? -13.195 3.294 9.502 1.00 95.19 94 GLN A C 1
ATOM 781 O O . GLN A 1 94 ? -14.174 2.873 10.111 1.00 95.19 94 GLN A O 1
ATOM 786 N N . PHE A 1 95 ? -12.350 2.492 8.856 1.00 97.44 95 PHE A N 1
ATOM 787 C CA . PHE A 1 95 ? -12.452 1.038 8.852 1.00 97.44 95 PHE A CA 1
ATOM 788 C C . PHE A 1 95 ? -11.337 0.386 9.680 1.00 97.44 95 PHE A C 1
ATOM 790 O O . PHE A 1 95 ? -11.325 -0.833 9.797 1.00 97.44 95 PHE A O 1
ATOM 797 N N . GLU A 1 96 ? -10.390 1.154 10.232 1.00 97.50 96 GLU A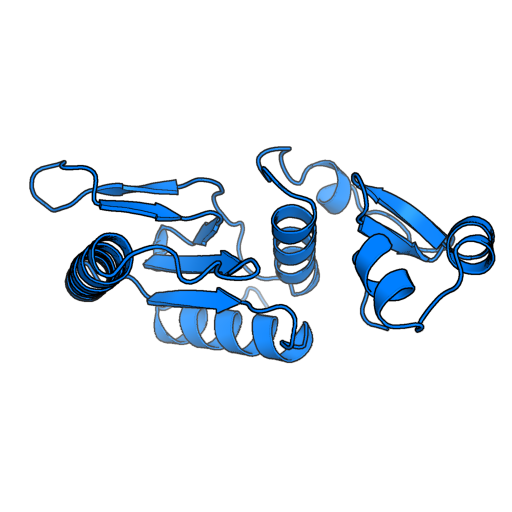 N 1
ATOM 798 C CA . GLU A 1 96 ? -9.193 0.652 10.932 1.00 97.50 96 GLU A CA 1
ATOM 799 C C . GLU A 1 96 ? -8.405 -0.365 10.076 1.00 97.50 96 GLU A C 1
ATOM 801 O O . GLU A 1 96 ? -7.863 -1.361 10.563 1.00 97.50 96 GLU A O 1
ATOM 806 N N . VAL A 1 97 ? -8.365 -0.130 8.761 1.00 98.00 97 VAL A N 1
ATOM 807 C CA . VAL A 1 97 ? -7.577 -0.924 7.809 1.00 98.00 97 VAL A CA 1
ATOM 808 C C . VAL A 1 97 ? -6.348 -0.121 7.413 1.00 98.00 97 VAL A C 1
ATOM 810 O O . VAL A 1 97 ? -6.476 1.001 6.931 1.00 98.00 97 VAL A O 1
ATOM 813 N N . GLY A 1 98 ? -5.161 -0.685 7.605 1.00 96.38 98 GLY A N 1
ATOM 814 C CA . GLY A 1 98 ? -3.888 -0.114 7.172 1.00 96.38 98 GLY A CA 1
ATOM 815 C C . GLY A 1 98 ? -3.278 -0.909 6.023 1.00 96.38 98 GLY A C 1
ATOM 816 O O . GLY A 1 98 ? -3.568 -2.092 5.861 1.00 96.38 98 GLY A O 1
ATOM 817 N N . ALA A 1 99 ? -2.399 -0.276 5.259 1.00 95.06 99 ALA A N 1
ATOM 818 C CA . ALA A 1 99 ? -1.483 -0.953 4.358 1.00 95.06 99 ALA A CA 1
ATOM 819 C C . ALA A 1 99 ? -0.084 -0.358 4.532 1.00 95.06 99 ALA A C 1
ATOM 821 O O . ALA A 1 99 ? 0.089 0.862 4.564 1.00 95.06 99 ALA A O 1
ATOM 822 N N . GLU A 1 100 ? 0.909 -1.225 4.657 1.00 91.69 100 GLU A N 1
ATOM 823 C CA . GLU A 1 100 ? 2.310 -0.848 4.791 1.00 91.69 100 GLU A CA 1
ATOM 824 C C . GLU A 1 100 ? 3.117 -1.601 3.752 1.00 91.69 100 GLU A C 1
ATOM 826 O O . GLU A 1 100 ? 2.908 -2.794 3.530 1.00 91.69 100 GLU A O 1
ATOM 831 N N . TYR A 1 101 ? 4.034 -0.892 3.103 1.00 87.38 101 TYR A N 1
ATOM 832 C CA . TYR A 1 101 ? 4.983 -1.554 2.233 1.00 87.38 101 TYR A CA 1
ATOM 833 C C . TYR A 1 101 ? 6.187 -1.975 3.076 1.00 87.38 101 TYR A C 1
ATOM 835 O O . TYR A 1 101 ? 7.003 -1.139 3.471 1.00 87.38 101 TYR A O 1
ATOM 843 N N . ASP A 1 102 ? 6.364 -3.278 3.263 1.00 82.38 102 ASP A N 1
ATOM 844 C CA . ASP A 1 102 ? 7.551 -3.831 3.898 1.00 82.38 102 ASP A CA 1
ATOM 845 C C . ASP A 1 102 ? 8.709 -3.819 2.886 1.00 82.38 102 ASP A C 1
ATOM 847 O O . ASP A 1 102 ? 8.811 -4.627 1.959 1.00 82.38 102 ASP A O 1
ATOM 851 N N . GLY A 1 103 ? 9.602 -2.834 3.033 1.00 68.75 103 GLY A N 1
ATOM 852 C CA . GLY A 1 103 ? 10.900 -2.838 2.353 1.00 68.75 103 GLY A CA 1
ATOM 853 C C . GLY A 1 103 ? 11.717 -4.082 2.717 1.00 68.75 103 GLY A C 1
ATOM 854 O O . GLY A 1 103 ? 11.346 -4.818 3.626 1.00 68.75 103 GLY A O 1
ATOM 855 N N . GLU A 1 104 ? 12.845 -4.323 2.032 1.00 58.78 104 GLU A N 1
ATOM 856 C CA . GLU A 1 104 ? 13.764 -5.397 2.437 1.00 58.78 104 GLU A CA 1
ATOM 857 C C . GLU A 1 104 ? 14.101 -5.231 3.921 1.00 58.78 104 GLU A C 1
ATOM 859 O O . GLU A 1 104 ? 14.831 -4.317 4.312 1.00 58.78 104 GLU A O 1
ATOM 864 N N . GLN A 1 105 ? 13.504 -6.085 4.756 1.00 53.34 105 GLN A N 1
ATOM 865 C CA . GLN A 1 105 ? 13.735 -6.077 6.184 1.00 53.34 105 GLN A CA 1
ATOM 866 C C . GLN A 1 105 ? 15.182 -6.508 6.385 1.00 53.34 105 GLN A C 1
ATOM 868 O O . GLN A 1 105 ? 15.514 -7.694 6.383 1.00 53.34 105 GLN A O 1
ATOM 873 N N . HIS A 1 106 ? 16.078 -5.539 6.548 1.00 50.69 106 HIS A N 1
ATOM 874 C CA . HIS A 1 106 ? 17.350 -5.818 7.180 1.00 50.69 106 HIS A CA 1
ATOM 875 C C . HIS A 1 106 ? 17.012 -6.315 8.584 1.00 50.69 106 HIS A C 1
ATOM 877 O O . HIS A 1 106 ? 16.589 -5.525 9.427 1.00 50.69 106 HIS A O 1
ATOM 883 N N . LEU A 1 107 ? 17.135 -7.631 8.790 1.00 53.47 107 LEU A N 1
ATOM 884 C CA . LEU A 1 107 ? 16.969 -8.363 10.048 1.00 53.47 107 LEU A CA 1
ATOM 885 C C . LEU A 1 107 ? 17.949 -7.823 11.103 1.00 53.47 107 LEU A C 1
ATOM 887 O O . LEU A 1 107 ? 18.928 -8.466 11.476 1.00 53.47 107 LEU A O 1
ATOM 891 N N . ASN A 1 108 ? 17.719 -6.601 11.564 1.00 58.28 108 ASN A N 1
ATOM 892 C CA . ASN A 1 108 ? 18.616 -5.872 12.433 1.00 58.28 108 ASN A CA 1
ATOM 893 C C . ASN A 1 108 ? 18.037 -5.891 13.844 1.00 58.28 108 ASN A C 1
ATOM 895 O O . ASN A 1 108 ? 17.131 -5.142 14.190 1.00 58.28 108 ASN A O 1
ATOM 899 N N . SER A 1 109 ? 18.652 -6.736 14.673 1.00 72.88 109 SER A N 1
ATOM 900 C CA . SER A 1 109 ? 18.477 -6.840 16.123 1.00 72.88 109 SER A CA 1
ATOM 901 C C . SER A 1 109 ? 17.186 -7.496 16.622 1.00 72.88 109 SER A C 1
ATOM 903 O O . SER A 1 109 ? 16.065 -7.063 16.369 1.00 72.88 109 SER A O 1
ATOM 905 N N . ARG A 1 110 ? 17.369 -8.482 17.512 1.00 78.25 110 ARG A N 1
ATOM 906 C CA . ARG A 1 110 ? 16.315 -9.111 18.329 1.00 78.25 110 ARG A CA 1
ATOM 907 C C . ARG A 1 110 ? 15.422 -8.088 19.046 1.00 78.25 110 ARG A C 1
ATOM 909 O O . ARG A 1 110 ? 14.259 -8.380 19.302 1.00 78.25 110 ARG A O 1
ATOM 916 N N . ARG A 1 111 ? 15.954 -6.904 19.380 1.00 80.69 111 ARG A N 1
ATOM 917 C CA . ARG A 1 111 ? 15.178 -5.828 20.016 1.00 80.69 111 ARG A CA 1
ATOM 918 C C . ARG A 1 111 ? 14.085 -5.286 19.094 1.00 80.69 111 ARG A C 1
ATOM 920 O O . ARG A 1 111 ? 12.969 -5.116 19.569 1.00 80.69 111 ARG A O 1
ATOM 927 N N . GLN A 1 112 ? 14.386 -5.067 17.812 1.00 79.12 112 GLN A N 1
ATOM 928 C CA . GLN A 1 112 ? 13.409 -4.554 16.850 1.00 79.12 112 GLN A CA 1
ATOM 929 C C . GLN A 1 112 ? 12.269 -5.555 16.656 1.00 79.12 112 GLN A C 1
ATOM 931 O O . GLN A 1 112 ? 11.112 -5.195 16.812 1.00 79.12 112 GLN A O 1
ATOM 936 N N . TYR A 1 113 ? 12.602 -6.836 16.482 1.00 81.81 113 TYR A N 1
ATOM 937 C CA . TYR A 1 113 ? 11.607 -7.905 16.380 1.00 81.81 113 TYR A CA 1
ATOM 938 C C . TYR A 1 113 ? 10.645 -7.948 17.580 1.00 81.81 113 TYR A C 1
ATOM 940 O O . TYR A 1 113 ? 9.433 -8.062 17.414 1.00 81.81 113 TYR A O 1
ATOM 948 N N . VAL A 1 114 ? 11.167 -7.845 18.809 1.00 84.38 114 VAL A N 1
ATOM 949 C CA . VAL A 1 114 ? 10.318 -7.841 20.013 1.00 84.38 114 VAL A CA 1
ATOM 950 C C . VAL A 1 114 ? 9.393 -6.623 20.035 1.00 84.38 114 VAL A C 1
ATOM 952 O O . VAL A 1 114 ? 8.222 -6.773 20.388 1.00 84.38 114 VAL A O 1
ATOM 955 N N . LEU A 1 115 ? 9.893 -5.444 19.650 1.00 84.62 115 LEU A N 1
ATOM 956 C CA . LEU A 1 115 ? 9.076 -4.235 19.542 1.00 84.62 115 LEU A CA 1
ATOM 957 C C . LEU A 1 115 ? 7.988 -4.395 18.478 1.00 84.62 115 LEU A C 1
ATOM 959 O O . LEU A 1 115 ? 6.830 -4.120 18.775 1.00 84.62 115 LEU A O 1
ATOM 963 N N . ASP A 1 116 ? 8.319 -4.920 17.300 1.00 85.06 116 ASP A N 1
ATOM 964 C CA . ASP A 1 116 ? 7.352 -5.136 16.220 1.00 85.06 116 ASP A CA 1
ATOM 965 C C . ASP A 1 116 ? 6.234 -6.090 16.661 1.00 85.06 116 ASP A C 1
ATOM 967 O O . ASP A 1 116 ? 5.054 -5.801 16.469 1.00 85.06 116 ASP A O 1
ATOM 971 N N . VAL A 1 117 ? 6.573 -7.179 17.361 1.00 87.75 117 VAL A N 1
ATOM 972 C CA . VAL A 1 117 ? 5.576 -8.103 17.927 1.00 87.75 117 VAL A CA 1
ATOM 973 C C . VAL A 1 117 ? 4.672 -7.404 18.952 1.00 87.75 117 VAL A C 1
ATOM 975 O O . VAL A 1 117 ? 3.460 -7.629 18.961 1.00 87.75 117 VAL A O 1
ATOM 978 N N . GLN A 1 118 ? 5.226 -6.567 19.834 1.00 89.69 118 GLN A N 1
ATOM 979 C CA . GLN A 1 118 ? 4.442 -5.835 20.839 1.00 89.69 118 GLN A CA 1
ATOM 980 C C . GLN A 1 118 ? 3.528 -4.777 20.208 1.00 89.69 118 GLN A C 1
ATOM 982 O O . GLN A 1 118 ? 2.364 -4.648 20.601 1.00 89.69 118 GLN A O 1
ATOM 987 N N . VAL A 1 119 ? 4.036 -4.051 19.213 1.00 91.75 119 VAL A N 1
ATOM 988 C CA . VAL A 1 119 ? 3.278 -3.057 18.449 1.00 91.75 119 VAL A CA 1
ATOM 989 C C . VAL A 1 119 ? 2.143 -3.739 17.692 1.00 91.75 119 VAL A C 1
ATOM 991 O O . VAL A 1 119 ? 0.996 -3.320 17.829 1.00 91.75 119 VAL A O 1
ATOM 994 N N . ASN A 1 120 ? 2.413 -4.847 17.000 1.00 90.88 120 ASN A N 1
ATOM 995 C CA . ASN A 1 120 ? 1.396 -5.583 16.248 1.00 90.88 120 ASN A CA 1
ATOM 996 C C . ASN A 1 120 ? 0.288 -6.135 17.153 1.00 90.88 120 ASN A C 1
ATOM 998 O O . ASN A 1 120 ? -0.889 -6.023 16.817 1.00 90.88 120 ASN A O 1
ATOM 1002 N N . ARG A 1 121 ? 0.622 -6.643 18.348 1.00 92.56 121 ARG A N 1
ATOM 1003 C CA . ARG A 1 121 ? -0.394 -7.031 19.348 1.00 92.56 121 ARG A CA 1
ATOM 1004 C C . ARG A 1 121 ? -1.248 -5.850 19.800 1.00 92.56 121 ARG A C 1
ATOM 1006 O O . ARG A 1 121 ? -2.443 -6.008 20.034 1.00 92.56 121 ARG A O 1
ATOM 1013 N N . THR A 1 122 ? -0.642 -4.672 19.939 1.00 94.88 122 THR A N 1
ATOM 1014 C CA . THR A 1 122 ? -1.367 -3.459 20.335 1.00 94.88 122 THR A CA 1
ATOM 1015 C C . THR A 1 122 ? -2.315 -3.010 19.229 1.00 94.88 122 THR A C 1
ATOM 1017 O O . THR A 1 122 ? -3.473 -2.738 19.520 1.00 94.88 122 THR A O 1
ATOM 1020 N N . LEU A 1 123 ? -1.866 -3.013 17.973 1.00 95.25 123 LEU A N 1
ATOM 1021 C CA . LEU A 1 123 ? -2.705 -2.718 16.810 1.00 95.25 123 LEU A CA 1
ATOM 1022 C C . LEU A 1 123 ? -3.893 -3.679 16.714 1.00 95.25 123 LEU A C 1
ATOM 1024 O O . LEU A 1 123 ? -5.027 -3.224 16.618 1.00 95.25 123 LEU A O 1
ATOM 1028 N N . GLN A 1 124 ? -3.655 -4.986 16.853 1.00 93.62 124 GLN A N 1
ATOM 1029 C CA . GLN A 1 124 ? -4.723 -5.991 16.861 1.00 93.62 124 GLN A CA 1
ATOM 1030 C C . GLN A 1 124 ? -5.747 -5.748 17.976 1.00 93.62 124 GLN A C 1
ATOM 1032 O O . GLN A 1 124 ? -6.949 -5.825 17.735 1.00 93.62 124 GLN A O 1
ATOM 1037 N N . ARG A 1 125 ? -5.290 -5.418 19.192 1.00 95.31 125 ARG A N 1
ATOM 1038 C CA . ARG A 1 125 ? -6.177 -5.088 20.321 1.00 95.31 125 ARG A CA 1
ATOM 1039 C C . ARG A 1 125 ? -7.009 -3.833 20.059 1.00 95.31 125 ARG A C 1
ATOM 1041 O O . ARG A 1 125 ? -8.156 -3.780 20.482 1.00 95.31 125 ARG A O 1
ATOM 1048 N N . LEU A 1 126 ? -6.434 -2.848 19.373 1.00 95.75 126 LEU A N 1
ATOM 1049 C CA . LEU A 1 126 ? -7.117 -1.628 18.939 1.00 95.75 126 LEU A CA 1
ATOM 1050 C C . LEU A 1 126 ? -7.996 -1.848 17.697 1.00 95.75 126 LEU A C 1
ATOM 1052 O O . LEU A 1 126 ? -8.475 -0.879 17.128 1.00 95.75 126 LEU A O 1
ATOM 1056 N N . GLY A 1 127 ? -8.173 -3.094 17.24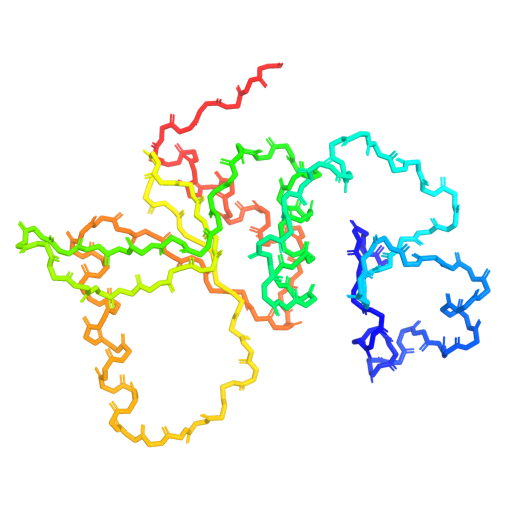8 1.00 95.81 127 GLY A N 1
ATOM 1057 C CA . GLY A 1 127 ? -9.023 -3.411 16.108 1.00 95.81 127 GLY A CA 1
ATOM 1058 C C . GLY A 1 127 ? -8.380 -3.138 14.752 1.00 95.81 127 GLY A C 1
ATOM 1059 O O . GLY A 1 127 ? -9.050 -3.318 13.747 1.00 95.81 127 GLY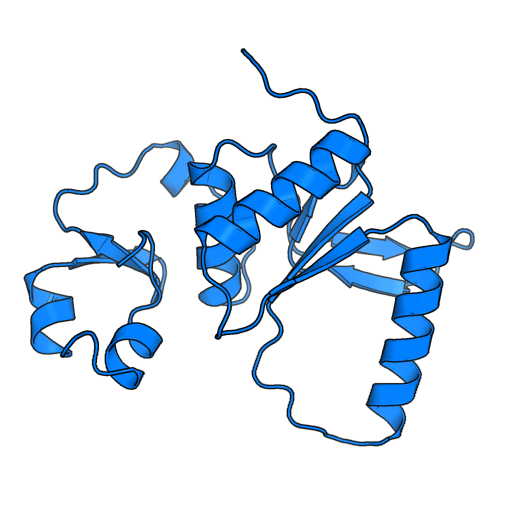 A O 1
ATOM 1060 N N . TRP A 1 128 ? -7.098 -2.783 14.664 1.00 97.50 128 TRP A N 1
ATOM 1061 C CA . TRP A 1 128 ? -6.453 -2.505 13.380 1.00 97.50 128 TRP A CA 1
ATOM 1062 C C . TRP A 1 128 ? -6.135 -3.778 12.590 1.00 97.50 128 TRP A C 1
ATOM 1064 O O . TRP A 1 128 ? -5.555 -4.731 13.114 1.00 97.50 128 TRP A O 1
ATOM 1074 N N . HIS A 1 129 ? -6.459 -3.765 11.296 1.00 96.50 129 HIS A N 1
ATOM 1075 C CA . HIS A 1 129 ? -6.020 -4.763 10.324 1.00 96.50 129 HIS A CA 1
ATOM 1076 C C . HIS A 1 129 ? -5.020 -4.126 9.358 1.00 96.50 129 HIS A C 1
ATOM 1078 O O . HIS A 1 129 ? -5.412 -3.387 8.457 1.00 96.50 129 HIS A O 1
ATOM 1084 N N . VAL A 1 130 ? -3.728 -4.387 9.563 1.00 94.75 130 VAL A N 1
ATOM 1085 C CA . VAL A 1 130 ? -2.653 -3.852 8.718 1.00 94.75 130 VAL A CA 1
ATOM 1086 C C . VAL A 1 130 ? -2.215 -4.916 7.719 1.00 94.75 130 VAL A C 1
ATOM 1088 O O . VAL A 1 130 ? -1.801 -6.007 8.105 1.00 94.75 130 VAL A O 1
ATOM 1091 N N . ILE A 1 131 ? -2.332 -4.591 6.436 1.00 94.44 131 ILE A N 1
ATOM 1092 C CA . ILE A 1 131 ? -1.877 -5.418 5.321 1.00 94.44 131 ILE A CA 1
ATOM 1093 C C . ILE A 1 131 ? -0.409 -5.085 5.068 1.00 94.44 131 ILE A C 1
ATOM 1095 O O . ILE A 1 131 ? -0.074 -3.931 4.805 1.00 94.44 131 ILE A O 1
ATOM 1099 N N . HIS A 1 132 ? 0.455 -6.092 5.141 1.00 92.19 132 HIS A N 1
ATOM 1100 C CA . HIS A 1 132 ? 1.874 -5.959 4.827 1.00 92.19 132 HIS A CA 1
ATOM 1101 C C . HIS A 1 132 ? 2.104 -6.362 3.374 1.00 92.19 132 HIS A C 1
ATOM 1103 O O . HIS A 1 132 ? 1.789 -7.485 2.994 1.00 92.19 132 HIS A O 1
ATOM 1109 N N . VAL A 1 133 ? 2.622 -5.431 2.576 1.00 91.88 133 VAL A N 1
ATOM 1110 C CA . VAL A 1 133 ? 2.893 -5.610 1.148 1.00 91.88 133 VAL A CA 1
ATOM 1111 C C . VAL A 1 133 ? 4.391 -5.788 0.942 1.00 91.88 133 VAL A C 1
ATOM 1113 O O . VAL A 1 133 ? 5.168 -4.898 1.290 1.00 91.88 133 VAL A O 1
ATOM 1116 N N . ILE A 1 134 ? 4.794 -6.906 0.345 1.00 89.00 134 ILE A N 1
ATOM 1117 C CA . ILE A 1 134 ? 6.189 -7.205 -0.002 1.00 89.00 134 ILE A CA 1
ATOM 1118 C C . ILE A 1 134 ? 6.430 -7.078 -1.510 1.00 89.00 134 ILE A C 1
ATOM 1120 O O . ILE A 1 134 ? 5.512 -6.900 -2.308 1.00 89.00 134 ILE A O 1
ATOM 1124 N N . LYS A 1 135 ? 7.700 -7.142 -1.930 1.00 83.88 135 LYS A N 1
ATOM 1125 C CA . LYS A 1 135 ? 8.083 -6.967 -3.346 1.00 83.88 135 LYS A CA 1
ATOM 1126 C C . LYS A 1 135 ? 7.617 -8.103 -4.254 1.00 83.88 135 LYS A C 1
ATOM 1128 O O . LYS A 1 135 ? 7.555 -7.918 -5.465 1.00 83.88 135 LYS A O 1
ATOM 1133 N N . GLU A 1 136 ? 7.339 -9.261 -3.675 1.00 86.88 136 GLU A N 1
ATOM 1134 C CA . GLU A 1 136 ? 6.853 -10.451 -4.360 1.00 86.88 136 GLU A CA 1
ATOM 1135 C C . GLU A 1 136 ? 5.338 -10.419 -4.610 1.00 86.88 136 GLU A C 1
ATOM 1137 O O . GLU A 1 136 ? 4.856 -11.198 -5.430 1.00 86.88 136 GLU A O 1
ATOM 1142 N N . ASP A 1 137 ? 4.595 -9.527 -3.946 1.00 89.88 137 ASP A N 1
ATOM 1143 C CA . ASP A 1 137 ? 3.143 -9.456 -4.085 1.00 89.88 137 ASP A CA 1
ATOM 1144 C C . ASP A 1 137 ? 2.716 -8.849 -5.429 1.00 89.88 137 ASP A C 1
ATOM 1146 O O . ASP A 1 137 ? 3.276 -7.861 -5.919 1.00 89.88 137 ASP A O 1
ATOM 1150 N N . HIS A 1 138 ? 1.656 -9.412 -6.010 1.00 90.62 138 HIS A N 1
ATOM 1151 C CA . HIS A 1 138 ? 1.021 -8.886 -7.215 1.00 90.62 138 HIS A CA 1
ATOM 1152 C C . HIS A 1 138 ? -0.029 -7.820 -6.872 1.00 90.62 138 HIS A C 1
ATOM 1154 O O . HIS A 1 138 ? -0.760 -7.936 -5.887 1.00 90.62 138 HIS A O 1
ATOM 1160 N N . GLY A 1 139 ? -0.150 -6.782 -7.707 1.00 91.00 139 GLY A N 1
ATOM 1161 C CA . GLY A 1 139 ? -1.047 -5.651 -7.459 1.00 91.00 139 GLY A CA 1
ATOM 1162 C C . GLY A 1 139 ? -2.511 -6.066 -7.336 1.00 91.00 139 GLY A C 1
ATOM 1163 O O . GLY A 1 139 ? -3.223 -5.598 -6.448 1.00 91.00 139 GLY A O 1
ATOM 1164 N N . SER A 1 140 ? -2.952 -6.990 -8.186 1.00 92.81 140 SER A N 1
ATOM 1165 C CA . SER A 1 140 ? -4.292 -7.585 -8.123 1.00 92.81 140 SER A CA 1
ATOM 1166 C C . SER A 1 140 ? -4.585 -8.283 -6.787 1.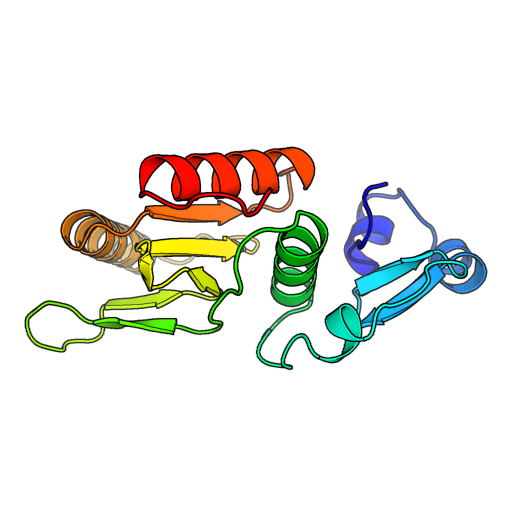00 92.81 140 SER A C 1
ATOM 1168 O O . SER A 1 140 ? -5.668 -8.080 -6.232 1.00 92.81 140 SER A O 1
ATOM 1170 N N . ASP A 1 141 ? -3.628 -9.028 -6.231 1.00 94.81 141 ASP A N 1
ATOM 1171 C CA . ASP A 1 141 ? -3.782 -9.700 -4.935 1.00 94.81 141 ASP A CA 1
ATOM 1172 C C . ASP A 1 141 ? -3.809 -8.695 -3.779 1.00 94.81 141 ASP A C 1
ATOM 1174 O O . ASP A 1 141 ? -4.656 -8.791 -2.889 1.00 94.81 141 ASP A O 1
ATOM 1178 N N . ILE A 1 142 ? -2.944 -7.677 -3.823 1.00 95.44 142 ILE A N 1
ATOM 1179 C CA . ILE A 1 142 ? -2.913 -6.587 -2.837 1.00 95.44 142 ILE A CA 1
ATOM 1180 C C . ILE A 1 142 ? -4.262 -5.854 -2.798 1.00 95.44 142 ILE A C 1
ATOM 1182 O O . ILE A 1 142 ? -4.829 -5.616 -1.728 1.00 95.44 142 ILE A O 1
ATOM 1186 N N . VAL A 1 143 ? -4.818 -5.529 -3.970 1.00 96.19 143 VAL A N 1
ATOM 1187 C CA . VAL A 1 143 ? -6.140 -4.900 -4.094 1.00 96.19 143 VAL A CA 1
ATOM 1188 C C . VAL A 1 143 ? -7.238 -5.815 -3.562 1.00 96.19 143 VAL A C 1
ATOM 1190 O O . VAL A 1 143 ? -8.125 -5.346 -2.846 1.00 96.19 143 VAL A O 1
ATOM 1193 N N . ALA A 1 144 ? -7.198 -7.108 -3.891 1.00 96.44 144 ALA A N 1
ATOM 1194 C CA . ALA A 1 144 ? -8.186 -8.073 -3.420 1.00 96.44 144 ALA A CA 1
ATOM 1195 C C . ALA A 1 144 ? -8.177 -8.192 -1.889 1.00 96.44 144 ALA A C 1
ATOM 1197 O O . ALA A 1 144 ? -9.246 -8.161 -1.273 1.00 96.44 144 ALA A O 1
ATOM 1198 N N . GLN A 1 145 ? -6.994 -8.245 -1.271 1.00 97.38 145 GLN A N 1
ATOM 1199 C CA . GLN A 1 145 ? -6.836 -8.273 0.185 1.00 97.38 145 GLN A CA 1
ATOM 1200 C C . GLN A 1 145 ? -7.382 -6.999 0.839 1.00 97.38 145 GLN A C 1
ATOM 1202 O O . GLN A 1 145 ? -8.211 -7.079 1.748 1.00 97.38 145 GLN A O 1
ATOM 1207 N N . ALA A 1 146 ? -7.000 -5.823 0.333 1.00 97.31 146 ALA A N 1
ATOM 1208 C CA . ALA A 1 146 ? -7.497 -4.544 0.840 1.00 97.31 146 ALA A CA 1
ATOM 1209 C C . ALA A 1 146 ? -9.019 -4.431 0.719 1.00 97.31 146 ALA A C 1
ATOM 1211 O O . ALA A 1 146 ? -9.707 -4.060 1.672 1.00 97.31 146 ALA A O 1
ATOM 1212 N N . ARG A 1 147 ? -9.570 -4.822 -0.433 1.00 97.56 147 ARG A N 1
ATOM 1213 C CA . ARG A 1 147 ? -11.014 -4.840 -0.670 1.00 97.56 147 ARG A CA 1
ATOM 1214 C C . ARG A 1 147 ? -11.734 -5.777 0.293 1.00 97.56 147 ARG A C 1
ATOM 1216 O O . ARG A 1 147 ? -12.746 -5.378 0.863 1.00 97.56 147 ARG A O 1
ATOM 1223 N N . ALA A 1 148 ? -11.231 -6.995 0.483 1.00 97.75 148 ALA A N 1
ATOM 1224 C CA . ALA A 1 148 ? -11.818 -7.957 1.409 1.00 97.75 148 ALA A CA 1
ATOM 1225 C C . ALA A 1 148 ? -11.809 -7.426 2.853 1.00 97.75 148 ALA A C 1
ATOM 1227 O O . ALA A 1 148 ? -12.840 -7.484 3.527 1.00 97.75 148 ALA A O 1
ATOM 1228 N N . ALA A 1 149 ? -10.696 -6.830 3.296 1.00 97.69 149 ALA A N 1
ATOM 1229 C CA . ALA A 1 149 ? -10.585 -6.216 4.617 1.00 97.69 149 ALA A CA 1
ATOM 1230 C C . ALA A 1 149 ? -11.616 -5.091 4.805 1.00 97.69 149 ALA A C 1
ATOM 1232 O O . ALA A 1 149 ? -12.373 -5.103 5.777 1.00 97.69 149 ALA A O 1
ATOM 1233 N N . LEU A 1 150 ? -11.715 -4.172 3.841 1.00 98.06 150 LEU A N 1
ATOM 1234 C CA . LEU A 1 150 ? -12.678 -3.070 3.865 1.00 98.06 150 LEU A CA 1
ATOM 1235 C C . LEU A 1 150 ? -14.131 -3.563 3.901 1.00 98.06 150 LEU A C 1
ATOM 1237 O O . LEU A 1 150 ? -14.921 -3.093 4.720 1.00 98.06 150 LEU A O 1
ATOM 1241 N N . LEU A 1 151 ? -14.487 -4.531 3.050 1.00 97.62 151 LEU A N 1
ATOM 1242 C CA . LEU A 1 151 ? -15.835 -5.110 3.011 1.00 97.62 151 LEU A CA 1
ATOM 1243 C C . LEU A 1 151 ? -16.199 -5.777 4.340 1.00 97.62 151 LEU A C 1
ATOM 1245 O O . LEU A 1 151 ? -17.295 -5.562 4.856 1.00 97.62 151 LEU A O 1
ATOM 1249 N N . SER A 1 152 ? -15.269 -6.533 4.932 1.00 97.38 152 SER A N 1
ATOM 1250 C CA . SER A 1 152 ? -15.487 -7.190 6.228 1.00 97.38 152 SER A CA 1
ATOM 1251 C C . SER A 1 152 ? -15.722 -6.200 7.378 1.00 97.38 152 SER A C 1
ATOM 1253 O O . SER A 1 152 ? -16.267 -6.570 8.414 1.00 97.38 152 SER A O 1
ATOM 1255 N N . ARG A 1 153 ? -15.350 -4.931 7.174 1.00 96.94 153 ARG A N 1
ATOM 1256 C CA . ARG A 1 153 ? -15.435 -3.835 8.147 1.00 96.94 153 ARG A CA 1
ATOM 1257 C C . ARG A 1 153 ? -16.486 -2.789 7.779 1.00 96.94 153 ARG A C 1
ATOM 1259 O O . ARG A 1 153 ? -16.489 -1.690 8.318 1.00 96.94 153 ARG A O 1
ATOM 1266 N N . GLY A 1 154 ? -17.412 -3.138 6.886 1.00 96.00 154 GLY A N 1
ATOM 1267 C CA . GLY A 1 154 ? -18.594 -2.325 6.606 1.00 96.00 154 GLY A CA 1
ATOM 1268 C C . GLY A 1 154 ? -18.422 -1.286 5.503 1.00 96.00 154 GLY A C 1
ATOM 1269 O O . GLY A 1 154 ? -19.342 -0.492 5.289 1.00 96.00 154 GLY A O 1
ATOM 1270 N N . TRP A 1 155 ? -17.308 -1.293 4.760 1.00 97.19 155 TRP A N 1
ATOM 1271 C CA . TRP A 1 155 ? -17.246 -0.514 3.528 1.00 97.19 155 TRP A CA 1
ATOM 1272 C C . TRP A 1 155 ? -18.276 -1.040 2.526 1.00 97.19 155 TRP A C 1
ATOM 1274 O O . TRP A 1 155 ? -18.379 -2.240 2.277 1.00 97.19 155 TRP A O 1
ATOM 1284 N N . LYS A 1 156 ? -19.032 -0.122 1.926 1.00 94.50 156 LYS A N 1
ATOM 1285 C CA . LYS A 1 156 ? -19.980 -0.411 0.853 1.00 94.50 156 LYS A CA 1
ATOM 1286 C C . LYS A 1 156 ? -19.490 0.300 -0.407 1.00 94.50 156 LYS A C 1
ATOM 1288 O O . LYS A 1 156 ? -19.453 1.532 -0.402 1.00 94.50 156 LYS A O 1
ATOM 1293 N N . PRO A 1 157 ? -19.085 -0.438 -1.456 1.00 89.19 157 PRO A N 1
ATOM 1294 C CA . PRO A 1 157 ? -18.728 0.166 -2.729 1.00 89.19 157 PRO A CA 1
ATOM 1295 C C . PRO A 1 157 ? -19.910 0.967 -3.266 1.00 89.19 157 PRO A C 1
ATOM 1297 O O . PRO A 1 157 ? -21.049 0.498 -3.223 1.00 89.19 157 PRO A O 1
ATOM 1300 N N . THR A 1 158 ? -19.644 2.173 -3.755 1.00 79.44 158 THR A N 1
ATOM 1301 C CA . THR A 1 158 ? -20.651 2.936 -4.490 1.00 79.44 158 THR A CA 1
ATOM 1302 C C . THR A 1 158 ? -20.998 2.165 -5.772 1.00 79.44 158 THR A C 1
ATOM 1304 O O . THR A 1 158 ? -20.068 1.649 -6.400 1.00 79.44 158 THR A O 1
ATOM 1307 N N . PRO A 1 159 ? -22.290 2.026 -6.126 1.00 60.53 159 PRO A N 1
ATOM 1308 C CA . PRO A 1 159 ? -22.705 1.388 -7.375 1.00 60.53 159 PRO A CA 1
ATOM 1309 C C . PRO A 1 159 ? -22.193 2.120 -8.620 1.00 60.53 159 PRO A C 1
ATOM 1311 O O . PRO A 1 159 ? -21.943 3.347 -8.537 1.00 60.53 159 PRO A O 1
#

Secondary structure (DSSP, 8-state):
--SSEEHHHHHHTTS--HHHHHHHEEEEETTEEEETT----HHHHHS-S--SSHHHHHHHHHHHHTTPPPPEEEEEEE-TTS-EEEEEEEEEGGGTEEEEE--------HHHHHHHHHHHHHHHHTT-EEEEE-TT--HHHHHHHHHHHHHHTT-----

InterPro domains:
  IPR011335 Restriction endonuclease type II-like [SSF52980] (50-143)

pLDDT: mean 86.96, std 11.86, range [50.69, 98.06]

Sequence (159 aa):
MEFPFIGSEAIAAGHLTRAHLRSQYRPLYRNVYVPRRYQASLRDRIVDGGAASPRETWLRLLFHDAGLPRLTTQFVVHDERGRYVRRIDMCWEQFEVGAEYDGEQHLNSRRQYVLDVQVNRTLQRLGWHVIHVIKEDHGSDIVAQARAALLSRGWKPTP